Protein AF-H5U149-F1 (afdb_monomer_lite)

Sequence (108 aa):
MLSLSLLGYSAGSAAAAPPSTEQAASPAAAPAVTPANDPFYTPSVPIGGLRPGAVISSRVVTLGTNGTSLPATGTQLLYRTNDAFGAPSSTVTTIISPPGSRPVRRGA

Radius of gyration: 23.45 Å; chains: 1; bounding box: 35×83×41 Å

Foldseek 3Di:
DDDDDDDDDDDDDDDDDDDPPPDPADADEADPDDPVPDCLQPQPDDQQPPDAFAFRDKHKYADDDPPDPDRFIWMKTWTWHADPVRGIDIDIDIHTDDPPDDPPPPDD

Secondary structure (DSSP, 8-state):
----------------PPP--------BPSPSS-GGG-GGGS-SS--TTSPTT-EEEEEEEEE--TT----EEEEEEEEEEE-TTS-EEEEEEEEEPPTTPPP-----

InterPro domains:
  IPR029058 Alpha/Beta hydrolase fold [G3DSA:3.40.50.1820] (32-107)

Organism: NCBI:txid1089453

Structure (mmCIF, N/CA/C/O backbone):
data_AF-H5U149-F1
#
_entry.id   AF-H5U149-F1
#
loop_
_atom_site.group_PDB
_atom_site.id
_atom_site.type_symbol
_atom_site.label_atom_id
_atom_site.label_alt_id
_atom_site.label_comp_id
_atom_site.label_asym_id
_atom_site.label_entity_id
_atom_site.label_seq_id
_atom_site.pdbx_PDB_ins_code
_atom_site.Cartn_x
_atom_site.Cartn_y
_atom_site.Cartn_z
_atom_site.occupancy
_atom_site.B_iso_or_equiv
_atom_site.auth_seq_id
_atom_site.auth_comp_id
_atom_site.auth_asym_id
_atom_site.auth_atom_id
_atom_site.pdbx_PDB_model_num
ATOM 1 N N . MET A 1 1 ? 14.451 -69.779 -19.934 1.00 46.03 1 MET A N 1
ATOM 2 C CA . MET A 1 1 ? 13.533 -68.786 -20.534 1.00 46.03 1 MET A CA 1
ATOM 3 C C . MET A 1 1 ? 12.889 -68.031 -19.383 1.00 46.03 1 MET A C 1
ATOM 5 O O . MET A 1 1 ? 12.498 -68.659 -18.411 1.00 46.03 1 MET A O 1
ATOM 9 N N . LEU A 1 2 ? 12.991 -66.708 -19.435 1.00 40.12 2 LEU A N 1
ATOM 10 C CA . LEU A 1 2 ? 12.981 -65.752 -18.326 1.00 40.12 2 LEU A CA 1
ATOM 11 C C . LEU A 1 2 ? 11.633 -65.693 -17.574 1.00 40.12 2 LEU A C 1
ATOM 13 O O . LEU A 1 2 ? 10.584 -65.602 -18.202 1.00 40.12 2 LEU A O 1
ATOM 17 N N . SER A 1 3 ? 11.685 -65.711 -16.239 1.00 42.28 3 SER A N 1
ATOM 18 C CA . SER A 1 3 ? 10.553 -65.436 -15.344 1.00 42.28 3 SER A CA 1
ATOM 19 C C . SER A 1 3 ? 10.337 -63.920 -15.265 1.00 42.28 3 SER A C 1
ATOM 21 O O . SER A 1 3 ? 11.300 -63.196 -15.011 1.00 42.28 3 SER A O 1
ATOM 23 N N . LEU A 1 4 ? 9.114 -63.431 -15.489 1.00 45.81 4 LEU A N 1
ATOM 24 C CA . LEU A 1 4 ? 8.776 -62.010 -15.366 1.00 45.81 4 LEU A CA 1
ATOM 25 C C . LEU A 1 4 ? 7.586 -61.842 -14.415 1.00 45.81 4 LEU A C 1
ATOM 27 O O . LEU A 1 4 ? 6.428 -61.972 -14.801 1.00 45.81 4 LEU A O 1
ATOM 31 N N . SER A 1 5 ? 7.900 -61.570 -13.150 1.00 46.44 5 SER A N 1
ATOM 32 C CA . SER A 1 5 ? 6.948 -61.116 -12.138 1.00 46.44 5 SER A CA 1
ATOM 33 C C . SER A 1 5 ? 6.616 -59.645 -12.388 1.00 46.44 5 SER A C 1
ATOM 35 O O . SER A 1 5 ? 7.517 -58.807 -12.346 1.00 46.44 5 SER A O 1
ATOM 37 N N . LEU A 1 6 ? 5.344 -59.309 -12.617 1.00 47.88 6 LEU A N 1
ATOM 38 C CA . LEU A 1 6 ? 4.897 -57.915 -12.660 1.00 47.88 6 LEU A CA 1
ATOM 39 C C . LEU A 1 6 ? 4.395 -57.496 -11.271 1.00 47.88 6 LEU A C 1
ATOM 41 O O . LEU A 1 6 ? 3.313 -57.878 -10.830 1.00 47.88 6 LEU A O 1
ATOM 45 N N . LEU A 1 7 ? 5.243 -56.732 -10.584 1.00 51.22 7 LEU A N 1
ATOM 46 C CA . LEU A 1 7 ? 4.943 -55.955 -9.385 1.00 51.22 7 LEU A CA 1
ATOM 47 C C . LEU A 1 7 ? 3.868 -54.900 -9.709 1.00 51.22 7 LEU A C 1
ATOM 49 O O . LEU A 1 7 ? 3.969 -54.202 -10.716 1.00 51.22 7 LEU A O 1
ATOM 53 N N . GLY A 1 8 ? 2.846 -54.794 -8.855 1.00 40.38 8 GLY A N 1
ATOM 54 C CA . GLY A 1 8 ? 1.787 -53.784 -8.964 1.00 40.38 8 GLY A CA 1
ATOM 55 C C . GLY A 1 8 ? 2.208 -52.384 -8.518 1.00 40.38 8 GLY A C 1
ATOM 56 O O . GLY A 1 8 ? 3.342 -52.206 -8.097 1.00 40.38 8 GLY A O 1
ATOM 57 N N . TYR A 1 9 ? 1.276 -51.419 -8.546 1.00 45.25 9 TYR A N 1
ATOM 58 C CA . TYR A 1 9 ? 1.141 -50.382 -7.509 1.00 45.25 9 TYR A CA 1
ATOM 59 C C . TYR A 1 9 ? -0.153 -49.554 -7.681 1.00 45.25 9 TYR A C 1
ATOM 61 O O . TYR A 1 9 ? -0.353 -48.877 -8.683 1.00 45.25 9 TYR A O 1
ATOM 69 N N . SER A 1 10 ? -1.013 -49.683 -6.670 1.00 40.62 10 SER A N 1
ATOM 70 C CA . SER A 1 10 ? -1.790 -48.680 -5.920 1.00 40.62 10 SER A CA 1
ATOM 71 C C . SER A 1 10 ? -2.425 -47.453 -6.594 1.00 40.62 10 SER A C 1
ATOM 73 O O . SER A 1 10 ? -1.771 -46.607 -7.195 1.00 40.62 10 SER A O 1
ATOM 75 N N . ALA A 1 11 ? -3.720 -47.299 -6.296 1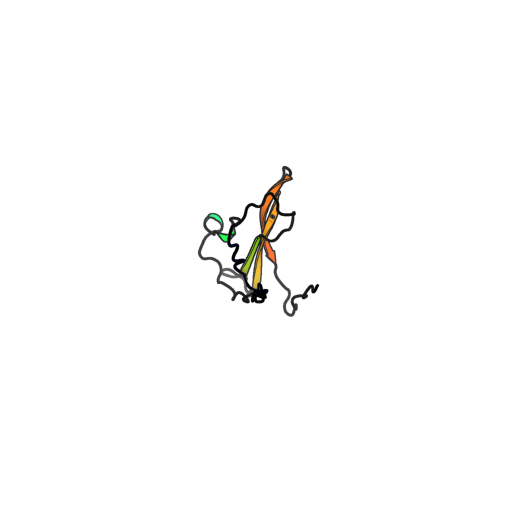.00 49.62 11 ALA A N 1
ATOM 76 C CA . ALA A 1 11 ? -4.545 -46.116 -6.501 1.00 49.62 11 ALA A CA 1
ATOM 77 C C . ALA A 1 11 ? -3.979 -44.866 -5.797 1.00 49.62 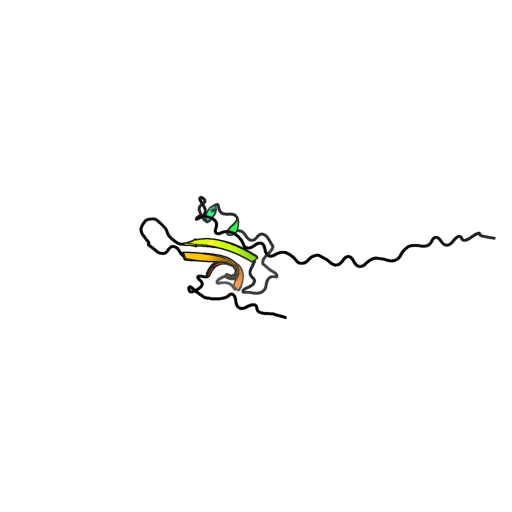11 ALA A C 1
ATOM 79 O O . ALA A 1 11 ? -3.689 -44.887 -4.601 1.00 49.62 11 ALA A O 1
ATOM 80 N N . GLY A 1 12 ? -3.871 -43.759 -6.533 1.00 37.56 12 GLY A N 1
ATOM 81 C CA . GLY A 1 12 ? -3.589 -42.441 -5.971 1.00 37.56 12 GLY A CA 1
ATOM 82 C C . GLY A 1 12 ? -4.871 -41.789 -5.454 1.00 37.56 12 GLY A C 1
ATOM 83 O O . GLY A 1 12 ? -5.733 -41.410 -6.242 1.00 37.56 12 GLY A O 1
ATOM 84 N N . SER A 1 13 ? -4.995 -41.653 -4.133 1.00 52.91 13 SER A N 1
ATOM 85 C CA . SER A 1 13 ? -6.035 -40.839 -3.498 1.00 52.91 13 SER A CA 1
ATOM 86 C C . SER A 1 13 ? -5.791 -39.355 -3.769 1.00 52.91 13 SER A C 1
ATOM 88 O O . SER A 1 13 ? -4.733 -38.819 -3.440 1.00 52.91 13 SER A O 1
ATOM 90 N N . ALA A 1 14 ? -6.794 -38.677 -4.326 1.00 46.94 14 ALA A N 1
ATOM 91 C CA . ALA A 1 14 ? -6.834 -37.225 -4.417 1.00 46.94 14 ALA A CA 1
ATOM 92 C C . ALA A 1 14 ? -7.031 -36.638 -3.011 1.00 46.94 14 ALA A C 1
ATOM 94 O O . ALA A 1 14 ? -8.133 -36.649 -2.463 1.00 46.94 14 ALA A O 1
ATOM 95 N N . ALA A 1 15 ? -5.948 -36.147 -2.410 1.00 49.69 15 ALA A N 1
ATOM 96 C CA . ALA A 1 15 ? -6.021 -35.352 -1.194 1.00 49.69 15 ALA A CA 1
ATOM 97 C C . ALA A 1 15 ? -6.648 -33.992 -1.537 1.00 49.69 15 ALA A C 1
ATOM 99 O O . ALA A 1 15 ? -6.016 -33.137 -2.157 1.00 49.69 15 ALA A O 1
ATOM 100 N N . ALA A 1 16 ? -7.910 -33.811 -1.153 1.00 48.53 16 ALA A N 1
ATOM 101 C CA . ALA A 1 16 ? -8.564 -32.513 -1.141 1.00 48.53 16 ALA A CA 1
ATOM 102 C C . ALA A 1 16 ? -7.785 -31.573 -0.206 1.00 48.53 16 ALA A C 1
ATOM 104 O O . ALA A 1 16 ? -7.687 -31.823 0.996 1.00 48.53 16 ALA A O 1
ATOM 105 N N . ALA A 1 17 ? -7.203 -30.511 -0.765 1.00 50.97 17 ALA A N 1
ATOM 106 C CA . ALA A 1 17 ? -6.587 -29.448 0.016 1.00 50.97 17 ALA A CA 1
ATOM 107 C C . ALA A 1 17 ? -7.660 -28.778 0.901 1.00 50.97 17 ALA A C 1
ATOM 109 O O . ALA A 1 17 ? -8.746 -28.472 0.397 1.00 50.97 17 ALA A O 1
ATOM 110 N N . PRO A 1 18 ? -7.407 -28.560 2.205 1.00 56.91 18 PRO A N 1
ATOM 111 C CA . PRO A 1 18 ? -8.361 -27.877 3.068 1.00 56.91 18 PRO A CA 1
ATOM 112 C C . PRO A 1 18 ? -8.533 -26.412 2.630 1.00 56.91 18 PRO A C 1
ATOM 114 O O . PRO A 1 18 ? -7.605 -25.820 2.070 1.00 56.91 18 PRO A O 1
ATOM 117 N N . PRO A 1 19 ? -9.700 -25.798 2.889 1.00 52.41 19 PRO A N 1
ATOM 118 C CA . PRO A 1 19 ? -9.898 -24.379 2.640 1.00 52.41 19 PRO A CA 1
ATOM 119 C C . PRO A 1 19 ? -8.963 -23.570 3.544 1.00 52.41 19 PRO A C 1
ATOM 121 O O . PRO A 1 19 ? -8.983 -23.730 4.764 1.00 52.41 19 PRO A O 1
ATOM 124 N N . SER A 1 20 ? -8.160 -22.689 2.946 1.00 54.09 20 SER A N 1
ATOM 125 C CA . SER A 1 20 ? -7.405 -21.671 3.672 1.00 54.09 20 SER A CA 1
ATOM 126 C C . SER A 1 20 ? -8.381 -20.842 4.501 1.00 54.09 20 SER A C 1
ATOM 128 O O . SER A 1 20 ? -9.157 -20.050 3.968 1.00 54.09 20 SER A O 1
ATOM 130 N N . THR A 1 21 ? -8.375 -21.042 5.814 1.00 47.25 21 THR A N 1
ATOM 131 C CA . THR A 1 21 ? -9.039 -20.142 6.748 1.00 47.25 21 THR A CA 1
ATOM 132 C C . THR A 1 21 ? -8.333 -18.793 6.664 1.00 47.25 21 THR A C 1
ATOM 134 O O . THR A 1 21 ? -7.229 -18.645 7.184 1.00 47.25 21 THR A O 1
ATOM 137 N N . GLU A 1 22 ? -8.948 -17.814 5.994 1.00 50.56 22 GLU A N 1
ATOM 138 C CA . GLU A 1 22 ? -8.616 -16.398 6.173 1.00 50.56 22 GLU A CA 1
ATOM 139 C C . GLU A 1 22 ? -8.845 -16.060 7.649 1.00 50.56 22 GLU A C 1
ATOM 141 O O . GLU A 1 22 ? -9.960 -15.789 8.098 1.00 50.56 22 GLU A O 1
ATOM 146 N N . GLN A 1 23 ? -7.774 -16.164 8.432 1.00 46.56 23 GLN A N 1
ATOM 147 C CA . GLN A 1 23 ? -7.722 -15.720 9.811 1.00 46.56 23 GLN A CA 1
ATOM 148 C C . GLN A 1 23 ? -8.035 -14.221 9.811 1.00 46.56 23 GLN A C 1
ATOM 150 O O . GLN A 1 23 ? -7.249 -13.420 9.306 1.00 46.56 23 GLN A O 1
ATOM 155 N N . ALA A 1 24 ? -9.187 -13.835 10.361 1.00 51.00 24 ALA A N 1
ATOM 156 C CA . ALA A 1 24 ? -9.502 -12.433 10.587 1.00 51.00 24 ALA A CA 1
ATOM 157 C C . ALA A 1 24 ? -8.419 -11.844 11.505 1.00 51.00 24 ALA A C 1
ATOM 159 O O . ALA A 1 24 ? -8.336 -12.189 12.684 1.00 51.00 24 ALA A O 1
ATOM 160 N N . ALA A 1 25 ? -7.543 -11.016 10.936 1.00 56.50 25 ALA A N 1
ATOM 161 C CA . ALA A 1 25 ? -6.460 -10.385 11.669 1.00 56.50 25 ALA A CA 1
ATOM 162 C C . ALA A 1 25 ? -7.049 -9.394 12.680 1.00 56.50 25 ALA A C 1
ATOM 164 O O . ALA A 1 25 ? -7.683 -8.407 12.299 1.00 56.50 25 ALA A O 1
ATOM 165 N N . SER A 1 26 ? -6.846 -9.658 13.970 1.00 49.34 26 SER A N 1
ATOM 166 C CA . SER A 1 26 ? -7.135 -8.690 15.028 1.00 49.34 26 SER A CA 1
ATOM 167 C C . SER A 1 26 ? -6.350 -7.398 14.772 1.00 49.34 26 SER A C 1
ATOM 169 O O . SER A 1 26 ? -5.195 -7.475 14.341 1.00 49.34 26 SER A O 1
ATOM 171 N N . PRO A 1 27 ? -6.935 -6.212 15.022 1.00 49.62 27 PRO A N 1
ATOM 172 C CA . PRO A 1 27 ? -6.256 -4.946 14.779 1.00 49.62 27 PRO A CA 1
ATOM 173 C C . PRO A 1 27 ? -4.984 -4.863 15.626 1.00 49.62 27 PRO A C 1
ATOM 175 O O . PRO A 1 27 ? -5.044 -4.819 16.855 1.00 49.62 27 PRO A O 1
ATOM 178 N N . ALA A 1 28 ? -3.827 -4.866 14.963 1.00 59.19 28 ALA A N 1
ATOM 179 C CA . ALA A 1 28 ? -2.553 -4.620 15.615 1.00 59.19 28 ALA A CA 1
ATOM 180 C C . ALA A 1 28 ? -2.443 -3.122 15.933 1.00 59.19 28 ALA A C 1
ATOM 182 O O . ALA A 1 28 ? -2.774 -2.270 15.102 1.00 59.19 28 ALA A O 1
ATOM 183 N N . ALA A 1 29 ? -1.980 -2.804 17.146 1.00 57.19 29 ALA A N 1
ATOM 184 C CA . ALA A 1 29 ? -1.611 -1.444 17.524 1.00 57.19 29 ALA A CA 1
ATOM 185 C C . ALA A 1 29 ? -0.632 -0.847 16.496 1.00 57.19 29 ALA A C 1
ATOM 187 O O . ALA A 1 29 ? 0.087 -1.590 15.823 1.00 57.19 29 ALA A O 1
ATOM 188 N N . ALA A 1 30 ? -0.613 0.487 16.371 1.00 58.16 30 ALA A N 1
ATOM 189 C CA . ALA A 1 30 ? 0.300 1.178 15.462 1.00 58.16 30 ALA A CA 1
ATOM 190 C C . ALA A 1 30 ? 1.730 0.624 15.633 1.00 58.16 30 ALA A C 1
ATOM 192 O O . ALA A 1 30 ? 2.181 0.488 16.776 1.00 58.16 30 ALA A O 1
ATOM 193 N N . PRO A 1 31 ? 2.418 0.242 14.540 1.00 60.59 31 PRO A N 1
ATOM 194 C CA . PRO A 1 31 ? 3.704 -0.431 14.640 1.00 60.59 31 PRO A CA 1
ATOM 195 C C . PRO A 1 31 ? 4.686 0.435 15.438 1.00 60.59 31 PRO A C 1
ATOM 197 O O . PRO A 1 31 ? 4.886 1.606 15.131 1.00 60.59 31 PRO A O 1
ATOM 200 N N . ALA A 1 32 ? 5.310 -0.155 16.463 1.00 66.69 32 ALA A N 1
ATOM 201 C CA . ALA A 1 32 ? 6.330 0.498 17.295 1.00 66.69 32 ALA A CA 1
ATOM 202 C C . ALA A 1 32 ? 7.627 0.817 16.521 1.00 66.69 32 ALA A C 1
ATOM 204 O O . ALA A 1 32 ? 8.556 1.416 17.058 1.00 66.69 32 ALA A O 1
ATOM 205 N N . VAL A 1 33 ? 7.693 0.384 15.262 1.00 84.62 33 VAL A N 1
ATOM 206 C CA . VAL A 1 33 ? 8.816 0.531 14.346 1.00 84.62 33 VAL A CA 1
ATOM 207 C C . VAL A 1 33 ? 8.485 1.566 13.278 1.00 84.62 33 VAL A C 1
ATOM 209 O O . VAL A 1 33 ? 7.355 1.665 12.801 1.00 84.62 33 VAL A O 1
ATOM 212 N N . THR A 1 34 ? 9.486 2.352 12.891 1.00 90.31 34 THR A N 1
ATOM 213 C CA . THR A 1 34 ? 9.353 3.291 11.776 1.00 90.31 34 THR A CA 1
ATOM 214 C C . THR A 1 34 ? 9.199 2.531 10.456 1.00 90.31 34 THR A C 1
ATOM 216 O O . THR A 1 34 ? 9.705 1.414 10.340 1.00 90.31 34 THR A O 1
ATOM 219 N N . PRO A 1 35 ? 8.590 3.137 9.420 1.00 91.25 35 PRO A N 1
ATOM 220 C CA . PRO A 1 35 ? 8.445 2.499 8.110 1.00 91.25 35 PRO A CA 1
ATOM 221 C C . PRO A 1 35 ? 9.753 1.960 7.516 1.00 91.25 35 PRO A C 1
ATOM 223 O O . PRO A 1 35 ? 9.755 0.907 6.894 1.00 91.25 35 PRO A O 1
ATOM 226 N N . ALA A 1 36 ? 10.875 2.649 7.748 1.00 92.75 36 ALA A N 1
ATOM 227 C CA . ALA A 1 36 ? 12.190 2.223 7.265 1.00 92.75 36 ALA A CA 1
ATOM 228 C C . ALA A 1 36 ? 12.671 0.896 7.881 1.00 92.75 36 ALA A C 1
ATOM 230 O O . ALA A 1 36 ? 13.444 0.181 7.254 1.00 92.75 36 ALA A O 1
ATOM 231 N N . ASN A 1 37 ? 12.209 0.569 9.091 1.00 93.50 37 ASN A N 1
ATOM 232 C CA . ASN A 1 37 ? 12.579 -0.642 9.829 1.00 93.50 37 ASN A CA 1
ATOM 233 C C . ASN A 1 37 ? 11.453 -1.687 9.846 1.00 93.50 37 ASN A C 1
ATOM 235 O O . ASN A 1 37 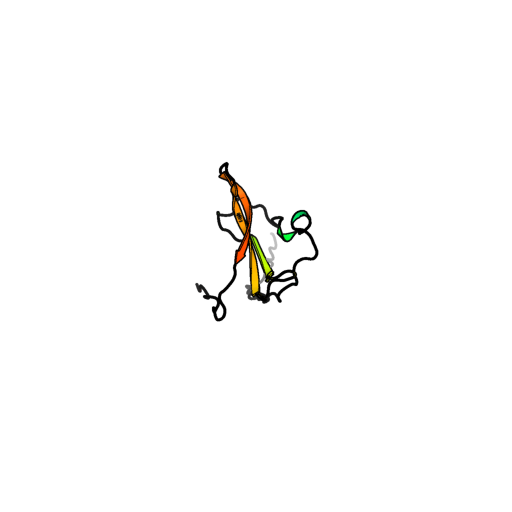? 11.570 -2.716 10.510 1.00 93.50 37 ASN A O 1
ATOM 239 N N . ASP A 1 38 ? 10.342 -1.413 9.168 1.00 92.88 38 ASP A N 1
ATOM 240 C CA . ASP A 1 38 ? 9.165 -2.265 9.170 1.00 92.88 38 ASP A CA 1
ATOM 241 C C . ASP A 1 38 ? 9.203 -3.206 7.951 1.00 92.88 38 ASP A C 1
ATOM 243 O O . ASP A 1 38 ? 9.085 -2.743 6.810 1.00 92.88 38 ASP A O 1
ATOM 247 N N . PRO A 1 39 ? 9.334 -4.534 8.152 1.00 94.38 39 PRO A N 1
ATOM 248 C CA . PRO A 1 39 ? 9.442 -5.491 7.054 1.00 94.38 39 PRO A CA 1
ATOM 249 C C . PRO A 1 39 ? 8.201 -5.507 6.155 1.00 94.38 39 PRO A C 1
ATOM 251 O O . PRO A 1 39 ? 8.294 -5.946 5.012 1.00 94.38 39 PRO A O 1
ATOM 254 N N . PHE A 1 40 ? 7.056 -4.986 6.614 1.00 95.19 40 PHE A N 1
ATOM 255 C CA . PHE A 1 40 ? 5.861 -4.836 5.782 1.00 95.19 40 PHE A CA 1
ATOM 256 C C . PHE A 1 40 ? 6.083 -3.950 4.547 1.00 95.19 40 PHE A C 1
ATOM 258 O O . PHE A 1 40 ? 5.404 -4.134 3.540 1.00 95.19 40 PHE A O 1
ATOM 265 N N . TYR A 1 41 ? 7.028 -3.005 4.597 1.00 95.62 41 TYR A N 1
ATOM 266 C CA . TYR A 1 41 ? 7.362 -2.140 3.458 1.00 95.62 41 TYR A CA 1
ATOM 267 C C . TYR A 1 41 ? 8.279 -2.824 2.433 1.00 95.62 41 TYR A C 1
ATOM 269 O O . TYR A 1 41 ? 8.551 -2.250 1.379 1.00 95.62 41 TYR A O 1
ATOM 277 N N . THR A 1 42 ? 8.728 -4.053 2.710 1.00 96.19 42 THR A N 1
ATOM 278 C CA . THR A 1 42 ? 9.542 -4.859 1.797 1.00 96.19 42 THR A CA 1
ATOM 279 C C . THR A 1 42 ? 8.695 -5.987 1.198 1.00 96.19 42 THR A C 1
ATOM 281 O O . THR A 1 42 ? 8.126 -6.786 1.943 1.00 96.19 42 THR A O 1
ATOM 284 N N . PRO A 1 43 ? 8.598 -6.105 -0.139 1.00 96.25 43 PRO A N 1
ATOM 285 C CA . PRO A 1 43 ? 7.913 -7.227 -0.773 1.00 96.25 43 PRO A CA 1
ATOM 286 C C . PRO A 1 43 ? 8.523 -8.575 -0.373 1.00 96.25 43 PRO A C 1
ATOM 288 O O . PRO A 1 43 ? 9.723 -8.789 -0.516 1.00 96.25 43 PRO A O 1
ATOM 291 N N . SER A 1 44 ? 7.683 -9.513 0.063 1.00 95.06 44 SER A N 1
ATOM 292 C CA . SER A 1 44 ? 8.089 -10.888 0.392 1.00 95.06 44 SER A CA 1
ATOM 293 C C . SER A 1 44 ? 8.336 -11.768 -0.841 1.00 95.06 44 SER A C 1
ATOM 295 O O . SER A 1 44 ? 8.856 -12.874 -0.715 1.00 95.06 44 SER A O 1
ATOM 297 N N . VAL A 1 45 ? 7.961 -11.289 -2.032 1.00 95.69 45 VAL A N 1
ATOM 298 C CA . VAL A 1 45 ? 8.084 -11.994 -3.314 1.00 95.69 45 VAL A CA 1
ATOM 299 C C . VAL A 1 45 ? 8.633 -11.066 -4.406 1.00 95.69 45 VAL A C 1
ATOM 301 O O . VAL A 1 45 ? 8.426 -9.850 -4.333 1.00 95.69 45 VAL A O 1
ATOM 304 N N . PRO A 1 46 ? 9.281 -11.603 -5.459 1.00 96.81 46 PRO A N 1
ATOM 305 C CA . PRO A 1 46 ? 9.672 -10.815 -6.625 1.00 96.81 46 PRO A CA 1
ATOM 306 C C . PRO A 1 46 ? 8.456 -10.166 -7.304 1.00 96.81 46 PRO A C 1
ATOM 308 O O . PRO A 1 46 ? 7.512 -10.847 -7.701 1.00 96.81 46 PRO A O 1
ATOM 311 N N . ILE A 1 47 ? 8.489 -8.844 -7.487 1.00 97.50 47 ILE A N 1
ATOM 312 C CA . ILE A 1 47 ? 7.336 -8.074 -7.991 1.00 97.50 47 ILE A CA 1
ATOM 313 C C . ILE A 1 47 ? 7.311 -7.889 -9.516 1.00 97.50 47 ILE A C 1
ATOM 315 O O . ILE A 1 47 ? 6.312 -7.421 -10.061 1.00 97.50 47 ILE A O 1
ATOM 319 N N . GLY A 1 48 ? 8.392 -8.248 -10.219 1.00 97.12 48 GLY A N 1
ATOM 320 C CA . GLY A 1 48 ? 8.556 -7.968 -11.651 1.00 97.12 48 GLY A CA 1
ATOM 321 C C . GLY A 1 48 ? 7.482 -8.604 -12.540 1.00 97.12 48 GLY A C 1
ATOM 322 O O . GLY A 1 48 ? 7.005 -7.964 -13.474 1.00 97.12 48 GLY A O 1
ATOM 323 N N . GLY A 1 49 ? 7.056 -9.828 -12.209 1.00 95.69 49 GLY A N 1
ATOM 324 C CA . GLY A 1 49 ? 6.010 -10.561 -12.933 1.00 95.69 49 GLY A CA 1
ATOM 325 C C . GLY A 1 49 ? 4.580 -10.272 -12.467 1.00 95.69 49 GLY A C 1
ATOM 326 O O . GLY A 1 49 ? 3.630 -10.770 -13.068 1.00 95.69 49 GLY A O 1
ATOM 327 N N . LEU A 1 50 ? 4.397 -9.486 -11.402 1.00 97.69 50 LEU A N 1
ATOM 328 C CA . LEU A 1 50 ? 3.064 -9.162 -10.901 1.00 97.69 50 LEU A CA 1
ATOM 329 C C . LEU A 1 50 ? 2.413 -8.083 -11.771 1.00 97.69 50 LEU A C 1
ATOM 331 O O . LEU A 1 50 ? 3.065 -7.141 -12.230 1.00 97.69 50 LEU A O 1
ATOM 335 N N . ARG A 1 51 ? 1.096 -8.190 -11.959 1.00 97.38 51 ARG A N 1
ATOM 336 C CA . ARG A 1 51 ? 0.304 -7.175 -12.665 1.00 97.38 51 ARG A CA 1
ATOM 337 C C . ARG A 1 51 ? 0.245 -5.872 -11.846 1.00 97.38 51 ARG A C 1
ATOM 339 O O . ARG A 1 51 ? 0.127 -5.954 -10.622 1.00 97.38 51 ARG A O 1
ATOM 346 N N . PRO A 1 52 ? 0.257 -4.674 -12.472 1.00 97.88 52 PRO A N 1
ATOM 347 C CA . PRO A 1 52 ? -0.063 -3.436 -11.762 1.00 97.88 52 PRO A CA 1
ATOM 348 C C . PRO A 1 52 ? -1.386 -3.558 -10.987 1.00 97.88 52 PRO A C 1
ATOM 350 O O . PRO A 1 52 ? -2.391 -4.034 -11.530 1.00 97.88 52 PRO A O 1
ATOM 353 N N . GLY A 1 53 ? -1.364 -3.155 -9.717 1.00 97.50 53 GLY A N 1
ATOM 354 C CA . GLY A 1 53 ? -2.472 -3.272 -8.767 1.00 97.50 53 GLY A CA 1
ATOM 355 C C . GLY A 1 53 ? -2.520 -4.583 -7.974 1.00 97.50 53 GLY A C 1
ATOM 356 O O . GLY A 1 53 ? -3.369 -4.710 -7.097 1.00 97.50 53 GLY A O 1
ATOM 357 N N . ALA A 1 54 ? -1.640 -5.555 -8.244 1.00 97.81 54 ALA A N 1
ATOM 358 C CA . ALA A 1 54 ? -1.596 -6.796 -7.472 1.00 97.81 54 ALA A CA 1
ATOM 359 C C . ALA A 1 54 ? -1.230 -6.520 -6.005 1.00 97.81 54 ALA A C 1
ATOM 361 O O . ALA A 1 54 ? -0.228 -5.858 -5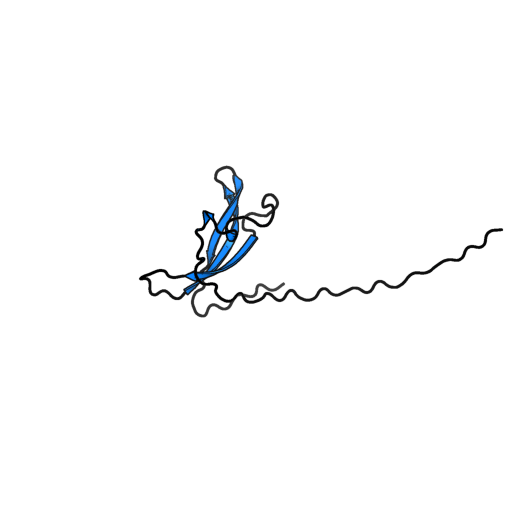.725 1.00 97.81 54 ALA A O 1
ATOM 362 N N . VAL A 1 55 ? -2.036 -7.046 -5.081 1.00 97.62 55 VAL A N 1
ATOM 363 C CA . VAL A 1 55 ? -1.773 -6.978 -3.638 1.00 97.62 55 VAL A CA 1
ATOM 364 C C . VAL A 1 55 ? -0.727 -8.029 -3.279 1.00 97.62 55 VAL A C 1
ATOM 366 O O . VAL A 1 55 ? -0.871 -9.196 -3.630 1.00 97.62 55 VAL A O 1
ATOM 369 N N . ILE A 1 56 ? 0.326 -7.596 -2.592 1.00 97.56 56 ILE A N 1
ATOM 370 C CA . ILE A 1 56 ? 1.451 -8.430 -2.154 1.00 97.56 56 ILE A CA 1
ATOM 371 C C . ILE A 1 56 ? 1.265 -8.835 -0.692 1.00 97.56 56 ILE A C 1
ATOM 373 O O . ILE A 1 56 ? 1.501 -9.982 -0.326 1.00 97.56 56 ILE A O 1
ATOM 377 N N . SER A 1 57 ? 0.849 -7.889 0.150 1.00 96.62 57 SER A N 1
ATOM 378 C CA . SER A 1 57 ? 0.624 -8.119 1.575 1.00 96.62 57 SER A CA 1
ATOM 379 C C . SER A 1 57 ? -0.456 -7.183 2.105 1.00 96.62 57 SER A C 1
ATOM 381 O O . SER A 1 57 ? -0.643 -6.080 1.586 1.00 96.62 57 SER A O 1
ATOM 383 N N . SER A 1 58 ? -1.157 -7.616 3.149 1.00 95.88 58 SER A N 1
ATOM 384 C CA . SER A 1 58 ? -2.206 -6.845 3.810 1.00 95.88 58 SER A CA 1
ATOM 385 C C . SER A 1 58 ? -2.094 -6.954 5.322 1.00 95.88 58 SER A C 1
ATOM 387 O O . SER A 1 58 ? -1.842 -8.042 5.841 1.00 95.88 58 SER A O 1
ATOM 389 N N . ARG A 1 59 ? -2.353 -5.858 6.035 1.00 92.81 59 ARG A N 1
ATOM 390 C CA . ARG A 1 59 ? -2.471 -5.872 7.497 1.00 92.81 59 ARG A CA 1
ATOM 391 C C . ARG A 1 59 ? -3.510 -4.877 7.986 1.00 92.81 59 ARG A C 1
ATOM 393 O O . ARG A 1 59 ? -3.715 -3.832 7.371 1.00 92.81 59 ARG A O 1
ATOM 400 N N . VAL A 1 60 ? -4.132 -5.183 9.116 1.00 90.44 60 VAL A N 1
ATOM 401 C CA . VAL A 1 60 ? -5.005 -4.239 9.818 1.00 90.44 60 VAL A CA 1
ATOM 402 C C . VAL A 1 60 ? -4.142 -3.313 10.668 1.00 90.44 60 VAL A C 1
ATOM 404 O O . VAL A 1 60 ? -3.222 -3.770 11.345 1.00 90.44 60 VAL A O 1
ATOM 407 N N . VAL A 1 61 ? -4.447 -2.020 10.636 1.00 86.69 61 VAL A N 1
ATOM 408 C CA . VAL A 1 61 ? -3.801 -0.992 11.452 1.00 86.69 61 VAL A CA 1
ATOM 409 C C . VAL A 1 61 ? -4.841 -0.172 12.195 1.00 86.69 61 VAL A C 1
ATOM 411 O O . VAL A 1 61 ? -5.908 0.140 11.664 1.00 86.69 61 VAL A O 1
ATOM 414 N N . THR A 1 62 ? -4.516 0.219 13.419 1.00 82.94 62 THR A N 1
ATOM 415 C CA . THR A 1 62 ? -5.280 1.244 14.130 1.00 82.94 62 THR A CA 1
ATOM 416 C C . THR A 1 62 ? -4.855 2.621 13.631 1.00 82.94 62 THR A C 1
ATOM 418 O O . THR A 1 62 ? -3.669 2.949 13.617 1.00 82.94 62 THR A O 1
ATOM 421 N N . LEU A 1 63 ? -5.827 3.421 13.205 1.00 78.94 63 LEU A N 1
ATOM 422 C CA . LEU A 1 63 ? -5.638 4.814 12.827 1.00 78.94 63 LEU A CA 1
ATOM 423 C C . LEU A 1 63 ? -5.890 5.689 14.053 1.00 78.94 63 LEU A C 1
ATOM 425 O O . LEU A 1 63 ? -6.803 5.426 14.831 1.00 78.94 63 LEU A O 1
ATOM 429 N N . GLY A 1 64 ? -5.061 6.716 14.220 1.00 69.75 64 GLY A N 1
ATOM 430 C CA . GLY A 1 64 ? -5.116 7.631 15.355 1.00 69.75 64 GLY A CA 1
ATOM 431 C C . GLY A 1 64 ? -3.765 7.758 16.054 1.00 69.75 64 GLY A C 1
ATOM 432 O O . GLY A 1 64 ? -3.101 6.773 16.363 1.00 69.75 64 GLY A O 1
ATOM 433 N N . THR A 1 65 ? -3.362 8.998 16.308 1.00 58.84 65 THR A N 1
ATOM 434 C CA . THR A 1 65 ? -2.181 9.362 17.102 1.00 58.84 65 THR A CA 1
ATOM 435 C C . THR A 1 65 ? -2.542 10.526 18.024 1.00 58.84 65 THR A C 1
ATOM 437 O O . THR A 1 65 ? -3.509 11.236 17.750 1.00 58.84 65 THR A O 1
ATOM 440 N N . ASN A 1 66 ? -1.772 10.701 19.107 1.00 52.50 66 ASN A N 1
ATOM 441 C CA . ASN A 1 66 ? -1.890 11.748 20.137 1.00 52.50 66 ASN A CA 1
ATOM 442 C C . ASN A 1 66 ? -2.655 13.016 19.693 1.00 52.50 66 ASN A C 1
ATOM 444 O O . ASN A 1 66 ? -2.068 13.928 19.116 1.00 52.50 66 ASN A O 1
ATOM 448 N N . GLY A 1 67 ? -3.958 13.073 19.996 1.00 54.00 67 GLY A N 1
ATOM 449 C CA . GLY A 1 67 ? -4.802 14.260 19.807 1.00 54.00 67 GLY A CA 1
ATOM 450 C C . GLY A 1 67 ? -5.920 14.149 18.765 1.00 54.00 67 GLY A C 1
ATOM 451 O O . GLY A 1 67 ? -6.743 15.058 18.691 1.00 54.00 67 GLY A O 1
ATOM 452 N N . THR A 1 68 ? -6.016 13.067 17.984 1.00 57.97 68 THR A N 1
ATOM 453 C CA . THR A 1 68 ? -7.106 12.905 16.999 1.00 57.97 68 THR A CA 1
ATOM 454 C C . THR A 1 68 ? -8.095 11.814 17.414 1.00 57.97 68 THR A C 1
ATOM 456 O O . THR A 1 68 ? -7.736 10.648 17.546 1.00 57.97 68 THR A O 1
ATOM 459 N N . SER A 1 69 ? -9.364 12.196 17.591 1.00 55.50 69 SER A N 1
ATOM 460 C CA . SER A 1 69 ? -10.462 11.349 18.092 1.00 55.50 69 SER A CA 1
ATOM 461 C C . SER A 1 69 ? -11.053 10.400 17.038 1.00 55.50 69 SER A C 1
ATOM 463 O O . SER A 1 69 ? -12.264 10.176 17.021 1.00 55.50 69 SER A O 1
ATOM 465 N N . LEU A 1 70 ? -10.236 9.854 16.138 1.00 62.47 70 LEU A N 1
ATOM 466 C CA . LEU A 1 70 ? -10.715 8.897 15.145 1.00 62.47 70 LEU A CA 1
ATOM 467 C C . LEU A 1 70 ? -10.239 7.486 15.512 1.00 62.47 70 LEU A C 1
ATOM 469 O O . LEU A 1 70 ? -9.235 7.046 14.960 1.00 62.47 70 LEU A O 1
ATOM 473 N N . PRO A 1 71 ? -10.928 6.766 16.423 1.00 60.41 71 PRO A N 1
ATOM 474 C CA . PRO A 1 71 ? -10.696 5.345 16.643 1.00 60.41 71 PRO A CA 1
ATOM 475 C C . PRO A 1 71 ? -11.233 4.571 15.432 1.00 60.41 71 PRO A C 1
ATOM 477 O O . PRO A 1 71 ? -12.312 3.982 15.468 1.00 60.41 71 PRO A O 1
ATOM 480 N N . ALA A 1 72 ? -10.502 4.632 14.322 1.00 72.81 72 ALA A N 1
ATOM 481 C CA . ALA A 1 72 ? -10.824 3.916 13.099 1.00 72.81 72 ALA A CA 1
ATOM 482 C C . ALA A 1 72 ? -9.790 2.821 12.857 1.00 72.81 72 ALA A C 1
ATOM 484 O O . ALA A 1 72 ? -8.595 3.003 13.081 1.00 72.81 72 ALA A O 1
ATOM 485 N N . THR A 1 73 ? -10.245 1.676 12.367 1.00 80.88 73 THR A N 1
ATOM 486 C CA . THR A 1 73 ? -9.360 0.657 11.810 1.00 80.88 73 THR A CA 1
ATOM 487 C C . THR A 1 73 ? -9.201 0.904 10.315 1.00 80.88 73 THR A C 1
ATOM 489 O O . THR A 1 73 ? -10.151 1.235 9.602 1.00 80.88 73 THR A O 1
ATOM 492 N N . GLY A 1 74 ? -7.969 0.779 9.840 1.00 87.56 74 GLY A N 1
ATOM 493 C CA . GLY A 1 74 ? -7.620 0.800 8.428 1.00 87.56 74 GLY A CA 1
ATOM 494 C C . GLY A 1 74 ? -7.024 -0.537 8.015 1.00 87.56 74 GLY A C 1
ATOM 495 O O . GLY A 1 74 ? -6.488 -1.276 8.837 1.00 87.56 74 GLY A O 1
ATOM 496 N N . THR A 1 75 ? -7.092 -0.851 6.728 1.00 91.75 75 THR A N 1
ATOM 497 C CA . THR A 1 75 ? -6.328 -1.959 6.144 1.00 91.75 75 THR A CA 1
ATOM 498 C C . THR A 1 75 ? -5.215 -1.379 5.292 1.00 91.75 75 THR A C 1
ATOM 500 O O . THR A 1 75 ? -5.486 -0.693 4.309 1.00 91.75 75 THR A O 1
ATOM 503 N N . GLN A 1 76 ? -3.966 -1.641 5.659 1.00 95.25 76 GLN A N 1
ATOM 504 C CA . GLN A 1 76 ? -2.825 -1.328 4.813 1.00 95.25 76 GLN A CA 1
ATOM 505 C C . GLN A 1 76 ? -2.606 -2.437 3.796 1.00 95.25 76 GLN A C 1
ATOM 507 O O . GLN A 1 76 ? -2.616 -3.614 4.154 1.00 95.25 76 GLN A O 1
ATOM 512 N N . LEU A 1 77 ? -2.362 -2.050 2.548 1.00 97.50 77 LEU A N 1
ATOM 513 C CA . LEU A 1 77 ? -2.007 -2.946 1.457 1.00 97.50 77 LEU A CA 1
ATOM 514 C C . LEU A 1 77 ? -0.656 -2.534 0.887 1.00 97.50 77 LEU A C 1
ATOM 516 O O . LEU A 1 77 ? -0.515 -1.400 0.429 1.00 97.50 77 LEU A O 1
ATOM 520 N N . LEU A 1 78 ? 0.300 -3.459 0.859 1.00 98.19 78 LEU A N 1
ATOM 521 C CA . LEU A 1 78 ? 1.466 -3.359 -0.011 1.00 98.19 78 LEU A CA 1
ATOM 522 C C . LEU A 1 78 ? 1.051 -3.882 -1.385 1.00 98.19 78 LEU A C 1
ATOM 524 O O . LEU A 1 78 ? 0.640 -5.038 -1.503 1.00 98.19 78 LEU A O 1
ATOM 528 N N . TYR A 1 79 ? 1.149 -3.051 -2.418 1.00 98.25 79 TYR A N 1
ATOM 529 C CA . TYR A 1 79 ? 0.737 -3.427 -3.768 1.00 98.25 79 TYR A CA 1
ATOM 530 C C . TYR A 1 79 ? 1.785 -3.053 -4.809 1.00 98.25 79 TYR A C 1
AT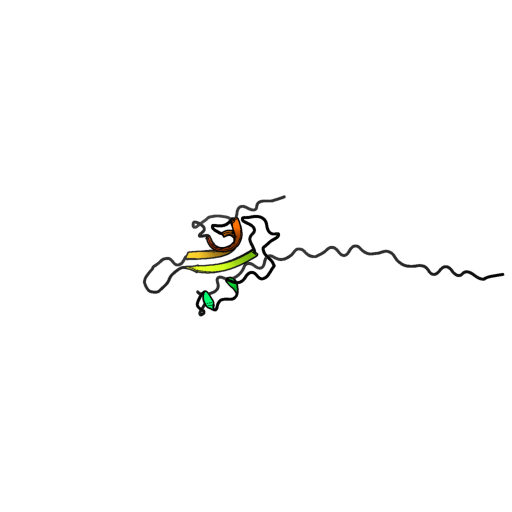OM 532 O O . TYR A 1 79 ? 2.598 -2.143 -4.622 1.00 98.25 79 TYR A O 1
ATOM 540 N N . ARG A 1 80 ? 1.758 -3.774 -5.928 1.00 98.25 80 ARG A N 1
ATOM 541 C CA . ARG A 1 80 ? 2.642 -3.537 -7.066 1.00 98.25 80 ARG A CA 1
ATOM 542 C C . ARG A 1 80 ? 2.117 -2.379 -7.917 1.00 98.25 80 ARG A C 1
ATOM 544 O O . ARG A 1 80 ? 0.976 -2.400 -8.376 1.00 98.25 80 ARG A O 1
ATOM 551 N N . THR A 1 81 ? 2.981 -1.419 -8.213 1.00 98.25 81 THR A N 1
ATOM 552 C CA . THR A 1 81 ? 2.750 -0.272 -9.101 1.00 98.25 81 THR A CA 1
ATOM 553 C C . THR A 1 81 ? 3.880 -0.149 -10.139 1.00 98.25 81 THR A C 1
ATOM 555 O O . THR A 1 81 ? 4.668 -1.082 -10.315 1.00 98.25 81 THR A O 1
ATOM 558 N N . ASN A 1 82 ? 3.928 0.957 -10.876 1.00 98.06 82 ASN A N 1
ATOM 559 C CA . ASN A 1 82 ? 5.053 1.356 -11.714 1.00 98.06 82 ASN A CA 1
ATOM 560 C C . ASN A 1 82 ? 5.637 2.672 -11.184 1.00 98.06 82 ASN A C 1
ATOM 562 O O . ASN A 1 82 ? 4.892 3.517 -10.685 1.00 98.06 82 ASN A O 1
ATOM 566 N N . ASP A 1 83 ? 6.955 2.834 -11.273 1.00 97.25 83 ASP A N 1
ATOM 567 C CA . ASP A 1 83 ? 7.608 4.112 -10.987 1.00 97.25 83 ASP A CA 1
ATOM 568 C C . ASP A 1 83 ? 7.472 5.110 -12.155 1.00 97.25 83 ASP A C 1
ATOM 570 O O . ASP A 1 83 ? 6.817 4.837 -13.165 1.00 97.25 83 ASP A O 1
ATOM 574 N N . ALA A 1 84 ? 8.107 6.278 -12.021 1.00 97.56 84 ALA A N 1
ATOM 575 C CA . ALA A 1 84 ? 8.069 7.336 -13.031 1.00 97.56 84 ALA A CA 1
ATOM 576 C C . ALA A 1 84 ? 8.693 6.940 -14.385 1.00 97.56 84 ALA A C 1
ATOM 578 O O . ALA A 1 84 ? 8.395 7.575 -15.394 1.00 97.56 84 ALA A O 1
ATOM 579 N N . PHE A 1 85 ? 9.528 5.899 -14.424 1.00 97.69 85 PHE A N 1
ATOM 580 C CA . PHE A 1 85 ? 10.165 5.381 -15.639 1.00 97.69 85 PHE A CA 1
ATOM 581 C C . PHE A 1 85 ? 9.463 4.127 -16.180 1.00 97.69 85 PHE A C 1
ATOM 583 O O . PHE A 1 85 ? 9.900 3.546 -17.172 1.00 97.69 85 PHE A O 1
ATOM 590 N N . GLY A 1 86 ? 8.368 3.701 -15.546 1.00 96.62 86 GLY A N 1
ATOM 591 C CA . GLY A 1 86 ? 7.606 2.522 -15.934 1.00 96.62 86 GLY A CA 1
ATOM 592 C C . GLY A 1 86 ? 8.148 1.203 -15.377 1.00 96.62 86 GLY A C 1
ATOM 593 O O . GLY A 1 86 ? 7.563 0.154 -15.667 1.00 96.62 86 GLY A O 1
ATOM 594 N N . ALA A 1 87 ? 9.196 1.203 -14.551 1.00 97.81 87 ALA A N 1
ATOM 595 C CA . ALA A 1 87 ? 9.719 -0.026 -13.959 1.00 97.81 87 ALA A CA 1
ATOM 596 C C . ALA A 1 87 ? 8.792 -0.546 -12.836 1.00 97.81 87 ALA A C 1
ATOM 598 O O . ALA A 1 87 ? 8.098 0.248 -12.190 1.00 97.81 87 ALA A O 1
ATOM 599 N N . PRO A 1 88 ? 8.722 -1.872 -12.594 1.00 98.00 88 PRO A N 1
ATOM 600 C CA . PRO A 1 88 ? 7.949 -2.427 -11.486 1.00 98.00 88 PRO A CA 1
ATOM 601 C C . PRO A 1 88 ? 8.434 -1.886 -10.137 1.00 98.00 88 PRO A C 1
ATOM 603 O O . PRO A 1 88 ? 9.614 -1.983 -9.812 1.00 98.00 88 PRO A O 1
ATOM 606 N N . SER A 1 89 ? 7.508 -1.367 -9.335 1.00 98.12 89 SER A N 1
ATOM 607 C CA . SER A 1 89 ? 7.770 -0.865 -7.983 1.00 98.12 89 SER A CA 1
ATOM 608 C C . SER A 1 89 ? 6.640 -1.286 -7.038 1.00 98.12 89 SER A C 1
ATOM 610 O O . SER A 1 89 ? 5.618 -1.815 -7.482 1.00 98.12 89 SER A O 1
ATOM 612 N N . SER A 1 90 ? 6.797 -1.089 -5.733 1.00 97.56 90 SER A N 1
ATOM 613 C CA . SER A 1 90 ? 5.765 -1.379 -4.733 1.00 97.56 90 SER A CA 1
ATOM 614 C C . SER A 1 90 ? 5.550 -0.192 -3.812 1.00 97.56 90 SER A C 1
ATOM 616 O O . SER A 1 90 ? 6.502 0.494 -3.450 1.00 97.56 90 SER A O 1
ATOM 618 N N . THR A 1 91 ? 4.308 0.031 -3.399 1.00 97.75 91 THR A N 1
ATOM 619 C CA . THR A 1 91 ? 3.974 1.077 -2.428 1.00 97.75 91 THR A CA 1
ATOM 620 C C . THR A 1 91 ? 2.845 0.621 -1.510 1.00 97.75 91 THR A C 1
ATOM 622 O O . THR A 1 91 ? 2.158 -0.364 -1.793 1.00 97.75 91 THR A O 1
ATOM 625 N N . VAL A 1 92 ? 2.681 1.316 -0.387 1.00 97.38 92 VAL A N 1
ATOM 626 C CA . VAL A 1 92 ? 1.657 1.024 0.616 1.00 97.38 92 VAL A CA 1
ATOM 627 C C . VAL A 1 92 ? 0.510 2.018 0.484 1.00 97.38 92 VAL A C 1
ATOM 629 O O . VAL A 1 92 ? 0.730 3.221 0.372 1.00 97.38 92 VAL A O 1
ATOM 632 N N . THR A 1 93 ? -0.722 1.522 0.536 1.00 96.06 93 THR A N 1
ATOM 633 C CA . THR A 1 93 ? -1.930 2.346 0.676 1.00 96.06 93 THR A CA 1
ATOM 634 C C . THR A 1 93 ? -2.730 1.919 1.900 1.00 96.06 93 THR A C 1
ATOM 636 O O . THR A 1 93 ? -2.594 0.785 2.355 1.00 96.06 93 THR A O 1
ATOM 639 N N . THR A 1 94 ? -3.575 2.807 2.420 1.00 93.75 94 THR A N 1
ATOM 640 C CA . THR A 1 94 ? -4.479 2.524 3.540 1.00 93.75 94 THR A CA 1
ATOM 641 C C . THR A 1 94 ? -5.922 2.650 3.069 1.00 93.75 94 THR A C 1
ATOM 643 O O . THR A 1 94 ? -6.346 3.715 2.628 1.00 93.75 94 THR A O 1
ATOM 646 N N . ILE A 1 95 ? -6.692 1.573 3.202 1.00 92.38 95 ILE A N 1
ATOM 647 C CA . ILE A 1 95 ? -8.132 1.549 2.953 1.00 92.38 95 ILE A CA 1
ATOM 648 C C . ILE A 1 95 ? -8.859 1.786 4.273 1.00 92.38 95 ILE A C 1
ATOM 650 O O . ILE A 1 95 ? -8.655 1.052 5.241 1.00 92.38 95 ILE A O 1
ATOM 654 N N . ILE A 1 96 ? -9.740 2.783 4.290 1.00 88.56 96 ILE A N 1
ATOM 655 C CA . ILE A 1 96 ? -10.640 3.071 5.407 1.00 88.56 96 ILE A CA 1
ATOM 656 C C . ILE A 1 96 ? -12.049 2.718 4.951 1.00 88.56 96 ILE A C 1
ATOM 658 O O . ILE A 1 96 ? -12.547 3.280 3.976 1.00 88.56 96 ILE A O 1
ATOM 662 N N . SER A 1 97 ? -12.680 1.767 5.636 1.00 83.38 97 SER A N 1
ATOM 663 C CA . SER A 1 97 ? -14.064 1.399 5.340 1.00 83.38 97 SER A CA 1
ATOM 664 C C . SER A 1 97 ? -15.022 2.310 6.106 1.00 83.38 97 SER A C 1
ATOM 666 O O . SER A 1 97 ? -14.813 2.525 7.303 1.00 83.38 97 SER A O 1
ATOM 668 N N . PRO A 1 98 ? -16.091 2.816 5.470 1.00 81.12 98 PRO A N 1
ATOM 669 C CA . PRO A 1 98 ? -17.149 3.505 6.193 1.00 81.12 98 PRO A CA 1
ATOM 670 C C . PRO A 1 98 ? -17.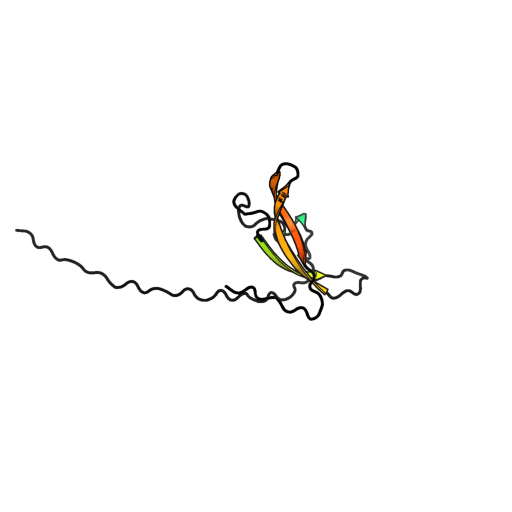789 2.584 7.246 1.00 81.12 98 PRO A C 1
ATOM 672 O O . PRO A 1 98 ? -17.911 1.375 7.005 1.00 81.12 98 PRO A O 1
ATOM 675 N N . PRO A 1 99 ? -18.250 3.123 8.386 1.00 77.38 99 PRO A N 1
ATOM 676 C CA . PRO A 1 99 ? -18.968 2.336 9.385 1.00 77.38 99 PRO A CA 1
ATOM 677 C C . PRO A 1 99 ? -20.207 1.667 8.769 1.00 77.38 99 PRO A C 1
ATOM 679 O O . PRO A 1 99 ? -20.895 2.252 7.938 1.00 77.38 99 PRO A O 1
ATOM 682 N N . GLY A 1 100 ? -20.476 0.416 9.152 1.00 74.06 100 GLY A N 1
ATOM 683 C CA . GLY A 1 100 ? -21.595 -0.369 8.611 1.00 74.06 100 GLY A CA 1
ATOM 684 C C . GLY A 1 100 ? -21.368 -0.956 7.211 1.00 74.06 100 GLY A C 1
ATOM 685 O O . GLY A 1 100 ? -22.242 -1.657 6.700 1.00 74.06 100 GLY A O 1
ATOM 686 N N . SER A 1 101 ? -20.203 -0.737 6.593 1.00 69.50 101 SER A N 1
ATOM 687 C CA . SER A 1 101 ? -19.866 -1.363 5.310 1.00 69.50 101 SER A CA 1
ATOM 688 C C . SER A 1 101 ? -19.636 -2.860 5.495 1.00 69.50 101 SER A C 1
ATOM 690 O O . SER A 1 101 ? -18.713 -3.282 6.192 1.00 69.50 101 SER A O 1
ATOM 692 N N . ARG A 1 102 ? -20.460 -3.688 4.849 1.00 66.00 102 ARG A N 1
ATOM 693 C CA . ARG A 1 102 ? -20.212 -5.130 4.764 1.00 66.00 102 ARG A CA 1
ATOM 694 C C . ARG A 1 102 ? -19.162 -5.383 3.677 1.00 66.00 102 ARG A C 1
ATOM 696 O O . ARG A 1 102 ? -19.303 -4.810 2.595 1.00 66.00 102 ARG A O 1
ATOM 703 N N . PRO A 1 103 ? -18.157 -6.254 3.891 1.00 64.50 103 PRO A N 1
ATOM 704 C CA . PRO A 1 103 ? -17.281 -6.674 2.808 1.00 64.50 103 PRO A CA 1
ATOM 705 C C . PRO A 1 103 ? -18.131 -7.253 1.675 1.00 64.50 103 PRO A C 1
ATOM 707 O O . PRO A 1 103 ? -18.867 -8.227 1.873 1.00 64.50 103 PRO A O 1
ATOM 710 N N . VAL A 1 104 ? -18.073 -6.640 0.491 1.00 69.00 104 VAL A N 1
ATOM 711 C CA . VAL A 1 104 ? -18.677 -7.228 -0.704 1.00 69.00 104 VAL A CA 1
ATOM 712 C C . VAL A 1 104 ? -17.872 -8.481 -1.015 1.00 69.00 104 VAL A C 1
ATOM 714 O O . VAL A 1 104 ? -16.752 -8.411 -1.516 1.00 69.00 104 VAL A O 1
ATOM 717 N N . ARG A 1 105 ? -18.441 -9.645 -0.693 1.00 64.19 105 ARG A N 1
ATOM 718 C CA . ARG A 1 105 ? -17.933 -10.934 -1.163 1.00 64.19 105 ARG A CA 1
ATOM 719 C C . ARG A 1 105 ? -18.061 -10.921 -2.689 1.00 64.19 105 ARG A C 1
ATOM 721 O O . ARG A 1 105 ? -19.160 -11.113 -3.201 1.00 64.19 105 ARG A O 1
ATOM 728 N N . ARG A 1 106 ? -16.975 -10.665 -3.424 1.00 61.28 106 ARG A N 1
ATOM 729 C CA . ARG A 1 106 ? -16.932 -11.032 -4.846 1.00 61.28 106 ARG A CA 1
ATOM 730 C C . ARG A 1 106 ? -16.776 -12.545 -4.895 1.00 61.28 106 ARG A C 1
ATOM 732 O O . ARG A 1 106 ? -15.723 -13.068 -4.550 1.00 61.28 106 ARG A O 1
ATOM 739 N N . GLY A 1 107 ? -17.873 -13.230 -5.184 1.00 57.69 107 GLY A N 1
ATOM 740 C CA . GLY A 1 107 ? -17.889 -14.667 -5.408 1.00 57.69 107 GLY A CA 1
ATOM 741 C C . GLY A 1 107 ? -17.716 -15.001 -6.886 1.00 57.69 107 GLY A C 1
ATOM 742 O O . GLY A 1 107 ? -18.248 -14.275 -7.723 1.00 57.69 107 GLY A O 1
ATOM 743 N N . ALA A 1 108 ? -17.053 -16.146 -7.089 1.00 40.06 108 ALA A N 1
ATOM 744 C CA . ALA A 1 108 ? -16.886 -16.961 -8.296 1.00 40.06 108 ALA A CA 1
ATOM 745 C C . ALA A 1 108 ? -15.942 -16.417 -9.377 1.00 40.06 108 ALA A C 1
ATOM 747 O O . ALA A 1 108 ? -16.314 -15.469 -10.100 1.00 40.06 108 ALA A O 1
#

pLDDT: mean 75.46, std 21.08, range [37.56, 98.25]